Protein AF-A0A3D1TZJ5-F1 (afdb_monomer)

pLDDT: mean 90.96, std 7.29, range [58.12, 97.75]

Sequence (123 aa):
VYFTYGMHFCANVVTEEEGVAGAVLLRALEPLSGLELMERRRGRGKPIELCSGPAKLCSAFGISRSDNGATLLGREFSIEDDQFEVGEVLSSTRVGLTNGKSLPLRFYIVGNPYVSKGRPSVS

Structure (mmCIF, N/CA/C/O backbone):
data_AF-A0A3D1TZJ5-F1
#
_entry.id   AF-A0A3D1TZJ5-F1
#
loop_
_atom_site.group_PDB
_atom_site.id
_atom_site.type_symbol
_atom_site.label_atom_id
_atom_site.label_alt_id
_atom_site.label_comp_id
_atom_site.label_asym_id
_atom_site.label_entity_id
_atom_site.label_seq_id
_atom_site.pdbx_PDB_ins_code
_atom_site.Cartn_x
_atom_site.Cartn_y
_atom_site.Cartn_z
_atom_site.occupancy
_atom_site.B_iso_or_equiv
_atom_site.auth_seq_id
_atom_site.auth_comp_id
_atom_site.auth_asym_id
_atom_site.auth_atom_id
_atom_site.pdbx_PDB_model_num
ATOM 1 N N . VAL A 1 1 ? -0.779 -9.606 -8.335 1.00 86.81 1 VAL A N 1
ATOM 2 C CA . VAL A 1 1 ? -0.790 -10.055 -6.917 1.00 86.81 1 VAL A CA 1
ATOM 3 C C . VAL A 1 1 ? 0.198 -11.195 -6.747 1.00 86.81 1 VAL A C 1
ATOM 5 O O . VAL A 1 1 ? 0.148 -12.133 -7.532 1.00 86.81 1 VAL A O 1
ATOM 8 N N . TYR A 1 2 ? 1.085 -11.143 -5.751 1.00 84.06 2 TYR A N 1
ATOM 9 C CA . TYR A 1 2 ? 2.014 -12.250 -5.480 1.00 84.06 2 TYR A CA 1
ATOM 10 C C . TYR A 1 2 ? 1.885 -12.775 -4.052 1.00 84.06 2 TYR A C 1
ATOM 12 O O . TYR A 1 2 ? 1.452 -12.064 -3.145 1.00 84.06 2 TYR A O 1
ATOM 20 N N . PHE A 1 3 ? 2.247 -14.044 -3.875 1.00 78.31 3 PHE A N 1
ATOM 21 C CA . PHE A 1 3 ? 2.264 -14.714 -2.582 1.00 78.31 3 PHE A CA 1
ATOM 22 C C . PHE A 1 3 ? 3.650 -14.579 -1.951 1.00 78.31 3 PHE A C 1
ATOM 24 O O . PHE A 1 3 ? 4.659 -14.815 -2.612 1.00 78.31 3 PHE A O 1
ATOM 31 N N . THR A 1 4 ? 3.705 -14.187 -0.683 1.00 76.75 4 THR A N 1
ATOM 32 C CA . THR A 1 4 ? 4.935 -13.942 0.067 1.00 76.75 4 THR A CA 1
ATOM 33 C C . THR A 1 4 ? 4.948 -14.711 1.385 1.00 76.75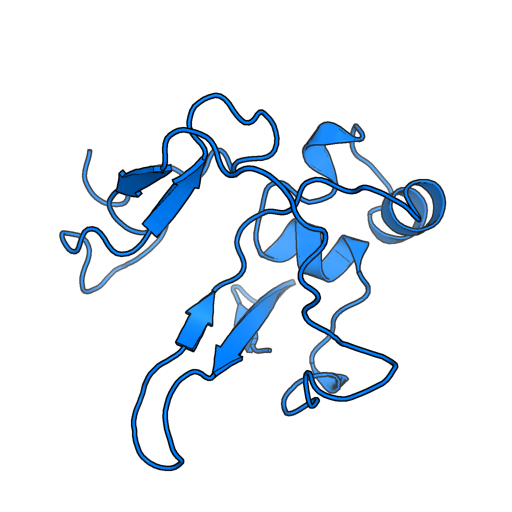 4 THR A C 1
ATOM 35 O O . THR A 1 4 ? 3.904 -14.933 2.006 1.00 76.75 4 THR A O 1
ATOM 38 N N . TYR A 1 5 ? 6.151 -15.111 1.810 1.00 63.38 5 TYR A N 1
ATOM 39 C CA . TYR A 1 5 ? 6.427 -15.795 3.082 1.00 63.38 5 TYR A CA 1
ATOM 40 C C . TYR A 1 5 ? 5.505 -16.990 3.388 1.00 63.38 5 TYR A C 1
ATOM 42 O O . TYR A 1 5 ? 5.208 -17.266 4.546 1.00 63.38 5 TYR A O 1
ATOM 50 N N . GLY A 1 6 ? 5.016 -17.681 2.354 1.00 67.19 6 GLY A N 1
ATOM 51 C CA . GLY A 1 6 ? 4.202 -18.887 2.506 1.00 67.19 6 GLY A CA 1
ATOM 52 C C . GLY A 1 6 ? 2.796 -18.681 3.082 1.00 67.19 6 GLY A C 1
ATOM 53 O O . GLY A 1 6 ? 2.104 -19.674 3.280 1.00 67.19 6 GLY A O 1
ATOM 54 N N . MET A 1 7 ? 2.354 -17.444 3.360 1.00 76.06 7 MET A N 1
ATOM 55 C CA . MET A 1 7 ? 1.077 -17.200 4.061 1.00 76.06 7 MET A CA 1
ATOM 56 C C . MET A 1 7 ? 0.315 -15.936 3.641 1.00 76.06 7 MET A C 1
ATOM 58 O O . MET A 1 7 ? -0.839 -15.764 4.038 1.00 76.06 7 MET A O 1
ATOM 62 N N . HIS A 1 8 ? 0.922 -15.017 2.888 1.00 86.75 8 HIS A N 1
ATOM 63 C CA . HIS A 1 8 ? 0.345 -13.687 2.683 1.00 86.75 8 HIS A CA 1
ATOM 64 C C . HIS A 1 8 ? 0.359 -13.250 1.224 1.00 86.75 8 HIS A C 1
ATOM 66 O O . HIS A 1 8 ? 1.289 -13.555 0.487 1.00 86.75 8 HIS A O 1
ATOM 72 N N . PHE A 1 9 ? -0.650 -12.482 0.818 1.00 92.94 9 PHE A N 1
ATOM 73 C CA . PHE A 1 9 ? -0.687 -11.840 -0.492 1.00 92.94 9 PHE A CA 1
ATOM 74 C C . PHE A 1 9 ? -0.216 -10.389 -0.408 1.00 92.94 9 PHE A C 1
ATOM 76 O O . PHE A 1 9 ? -0.430 -9.711 0.597 1.00 92.94 9 PHE A O 1
ATOM 83 N N . CYS A 1 10 ? 0.412 -9.925 -1.484 1.00 93.69 10 CYS A N 1
ATOM 84 C CA . CYS A 1 10 ? 0.761 -8.530 -1.716 1.00 93.69 10 CYS A CA 1
ATOM 85 C C . CYS A 1 10 ? 0.194 -8.082 -3.072 1.00 93.69 10 CYS A C 1
ATOM 87 O O . CYS A 1 10 ? 0.413 -8.740 -4.100 1.00 93.69 10 CYS A O 1
ATOM 89 N N . ALA A 1 11 ? -0.497 -6.944 -3.081 1.00 95.81 11 ALA A N 1
ATOM 90 C CA . ALA A 1 11 ? -1.050 -6.330 -4.283 1.00 95.81 11 ALA A CA 1
ATOM 91 C C . ALA A 1 11 ? -0.083 -5.281 -4.845 1.00 95.81 11 ALA A C 1
ATOM 93 O O . ALA A 1 11 ? 0.370 -4.395 -4.123 1.00 95.81 11 ALA A O 1
ATOM 94 N N . ASN A 1 12 ? 0.223 -5.388 -6.137 1.00 95.56 12 ASN A N 1
ATOM 95 C CA . ASN A 1 12 ? 1.018 -4.397 -6.856 1.00 95.56 12 ASN A CA 1
ATOM 96 C C . ASN A 1 12 ? 0.241 -3.975 -8.091 1.00 95.56 12 ASN A C 1
ATOM 98 O O . ASN A 1 12 ? -0.425 -4.816 -8.699 1.00 95.56 12 ASN A O 1
ATOM 102 N N . VAL A 1 13 ? 0.391 -2.710 -8.454 1.00 95.81 13 VAL A N 1
ATOM 103 C CA . VAL A 1 13 ? -0.100 -2.145 -9.706 1.00 95.81 13 VAL A CA 1
ATOM 104 C C . VAL A 1 13 ? 1.068 -2.094 -10.677 1.00 95.81 13 VAL A C 1
ATOM 106 O O . VAL A 1 13 ? 2.103 -1.528 -10.333 1.00 95.81 13 VAL A O 1
ATOM 109 N N . VAL A 1 14 ? 0.930 -2.722 -11.843 1.00 95.00 14 VAL A N 1
ATOM 110 C CA . VAL A 1 14 ? 1.928 -2.627 -12.919 1.00 95.00 14 VAL A CA 1
ATOM 111 C C . VAL A 1 14 ? 1.818 -1.238 -13.539 1.00 95.00 14 VAL A C 1
ATOM 113 O O . VAL A 1 14 ? 0.710 -0.784 -13.813 1.00 95.00 14 VAL A O 1
ATOM 116 N N . THR A 1 15 ? 2.950 -0.559 -13.698 1.00 93.81 15 THR A N 1
ATOM 117 C CA . THR A 1 15 ? 2.999 0.843 -14.151 1.00 93.81 15 THR A CA 1
ATOM 118 C C . THR A 1 15 ? 3.730 1.029 -15.471 1.00 93.81 15 THR A C 1
ATOM 120 O O . THR A 1 15 ? 3.768 2.139 -15.981 1.00 93.81 15 THR A O 1
ATOM 123 N N . GLU A 1 16 ? 4.316 -0.039 -16.003 1.00 94.50 16 GLU A N 1
ATOM 124 C CA . GLU A 1 16 ? 5.115 -0.023 -17.223 1.00 94.50 16 GLU A CA 1
ATOM 125 C C . GLU A 1 16 ? 4.509 -0.959 -18.270 1.00 94.50 16 GLU A C 1
ATOM 127 O O . GLU A 1 16 ? 3.673 -1.815 -17.961 1.00 94.50 16 GLU A O 1
ATOM 132 N N . GLU A 1 17 ? 4.950 -0.792 -19.511 1.00 91.81 17 GLU A N 1
ATOM 133 C CA . GLU A 1 17 ? 4.549 -1.636 -20.632 1.00 91.81 17 GLU A CA 1
ATOM 134 C C . GLU A 1 17 ? 5.037 -3.086 -20.479 1.00 91.81 17 GLU A C 1
ATOM 136 O O . GLU A 1 17 ? 5.961 -3.399 -19.718 1.00 91.81 17 GLU A O 1
ATOM 141 N N . GLU A 1 18 ? 4.418 -3.997 -21.234 1.00 89.12 18 GLU A N 1
ATOM 142 C CA . GLU A 1 18 ? 4.833 -5.396 -21.256 1.00 89.12 18 GLU A CA 1
ATOM 143 C C . GLU A 1 18 ? 6.314 -5.523 -21.650 1.00 89.12 18 GLU A C 1
ATOM 145 O O . GLU A 1 18 ? 6.777 -4.954 -22.635 1.00 89.12 18 GLU A O 1
ATOM 150 N N . GLY A 1 19 ? 7.073 -6.280 -20.853 1.00 91.44 19 GLY A N 1
ATOM 151 C CA . GLY A 1 19 ? 8.518 -6.446 -21.029 1.00 91.44 19 GLY A CA 1
ATOM 152 C C . GLY A 1 19 ? 9.378 -5.467 -20.223 1.00 91.44 19 GLY A C 1
ATOM 153 O O . GLY A 1 19 ? 10.573 -5.720 -20.069 1.00 91.44 19 GLY A O 1
ATOM 154 N N . VAL A 1 20 ? 8.794 -4.418 -19.630 1.00 93.94 20 VAL A N 1
ATOM 155 C CA . VAL A 1 20 ? 9.498 -3.484 -18.740 1.00 93.94 20 VAL A CA 1
ATOM 156 C C . VAL A 1 20 ? 9.094 -3.733 -17.286 1.00 93.94 20 VAL A C 1
ATOM 158 O O . VAL A 1 20 ? 7.922 -3.779 -16.920 1.00 93.94 20 VAL A O 1
ATOM 161 N N . ALA A 1 21 ? 10.086 -3.922 -16.415 1.00 89.12 21 ALA A N 1
ATOM 162 C CA . ALA A 1 21 ? 9.835 -4.186 -15.004 1.00 89.12 21 ALA A CA 1
ATOM 163 C C . ALA A 1 21 ? 9.535 -2.886 -14.241 1.00 89.12 21 ALA A C 1
ATOM 165 O O . ALA A 1 21 ? 10.456 -2.185 -13.822 1.00 89.12 21 ALA A O 1
ATOM 166 N N . GLY A 1 22 ? 8.257 -2.615 -13.971 1.00 93.31 22 GLY A N 1
ATOM 167 C CA . GLY A 1 22 ? 7.848 -1.543 -13.064 1.00 93.31 22 GLY A CA 1
ATOM 168 C C . G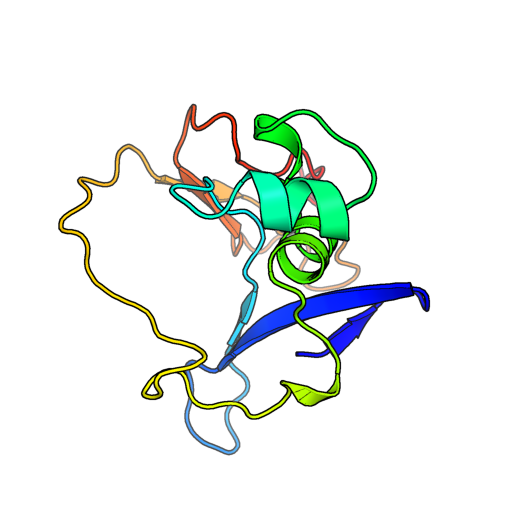LY A 1 22 ? 6.485 -1.793 -12.432 1.00 93.31 22 GLY A C 1
ATOM 169 O O . GLY A 1 22 ? 5.515 -2.166 -13.095 1.00 93.31 22 GLY A O 1
ATOM 170 N N . ALA A 1 23 ? 6.432 -1.644 -11.109 1.00 94.56 23 ALA A N 1
ATOM 171 C CA . ALA A 1 23 ? 5.206 -1.788 -10.345 1.00 94.56 23 ALA A CA 1
ATOM 172 C C . ALA A 1 23 ? 5.269 -1.026 -9.017 1.00 94.56 23 ALA A C 1
ATOM 174 O O . ALA A 1 23 ? 6.332 -0.889 -8.403 1.00 94.56 23 ALA A O 1
ATOM 175 N N . VAL A 1 24 ? 4.102 -0.613 -8.528 1.00 95.62 24 VAL A N 1
ATOM 176 C CA . VAL A 1 24 ? 3.921 0.025 -7.221 1.00 95.62 24 VAL A CA 1
ATOM 177 C C . VAL A 1 24 ? 3.254 -0.958 -6.267 1.00 95.62 24 VAL A C 1
ATOM 179 O O . VAL A 1 24 ? 2.143 -1.426 -6.507 1.00 95.62 24 VAL A O 1
ATOM 182 N N . LEU A 1 25 ? 3.929 -1.266 -5.159 1.00 95.44 25 LEU A N 1
ATOM 183 C CA . LEU A 1 25 ? 3.366 -2.067 -4.073 1.00 95.44 25 LEU A CA 1
ATOM 184 C C . LEU A 1 25 ? 2.414 -1.213 -3.233 1.00 95.44 25 LEU A C 1
ATOM 186 O O . LEU A 1 25 ? 2.848 -0.252 -2.592 1.00 95.44 25 LEU A O 1
ATOM 190 N N . LEU A 1 26 ? 1.157 -1.640 -3.120 1.00 96.00 26 LEU A N 1
ATOM 191 C CA . LEU A 1 26 ? 0.237 -1.077 -2.137 1.00 96.00 26 LEU A CA 1
ATOM 192 C C . LEU A 1 26 ? 0.633 -1.587 -0.750 1.00 96.00 26 LEU A C 1
ATOM 194 O O . LEU A 1 26 ? 0.740 -2.793 -0.511 1.00 96.00 26 LEU A O 1
ATOM 198 N N . ARG A 1 27 ? 0.917 -0.664 0.173 1.00 95.44 27 ARG A N 1
ATOM 199 C CA . ARG A 1 27 ? 1.435 -1.009 1.508 1.00 95.44 27 ARG A CA 1
ATOM 200 C C . ARG A 1 27 ? 0.453 -0.762 2.630 1.00 95.44 27 ARG A C 1
ATOM 202 O O . ARG A 1 27 ? 0.499 -1.490 3.619 1.00 95.44 27 ARG A O 1
ATOM 209 N N . ALA A 1 28 ? -0.351 0.282 2.520 1.00 96.00 28 ALA A N 1
ATOM 210 C CA . ALA A 1 28 ? -1.376 0.590 3.491 1.00 96.00 28 ALA A CA 1
ATOM 211 C C . ALA A 1 28 ? -2.490 1.412 2.854 1.00 96.00 28 ALA A C 1
ATOM 213 O O . ALA A 1 28 ? -2.239 2.090 1.862 1.00 96.00 28 ALA A O 1
ATOM 214 N N . LEU A 1 29 ? -3.682 1.336 3.442 1.00 96.06 29 LEU A N 1
ATOM 215 C CA . LEU A 1 29 ? -4.848 2.132 3.070 1.00 96.06 29 LEU A CA 1
ATOM 216 C C . LEU A 1 29 ? -5.539 2.636 4.336 1.00 96.06 29 LEU A C 1
ATOM 218 O O . LEU A 1 29 ? -5.522 1.950 5.364 1.00 96.06 29 LEU A O 1
ATOM 222 N N . GLU A 1 30 ? -6.172 3.796 4.229 1.00 95.56 30 GLU A N 1
ATOM 223 C CA . GLU A 1 30 ? -7.200 4.258 5.155 1.00 95.56 30 GLU A CA 1
ATOM 224 C C . GLU A 1 30 ? -8.555 3.690 4.701 1.00 95.56 30 GLU A C 1
ATOM 226 O O . GLU A 1 30 ? -9.000 3.991 3.594 1.00 95.56 30 GLU A O 1
ATOM 231 N N . PRO A 1 31 ? -9.198 2.798 5.476 1.00 95.19 31 PRO A N 1
ATOM 232 C CA . PRO A 1 31 ? -10.494 2.251 5.097 1.00 95.19 31 PRO A CA 1
ATOM 233 C C . PRO A 1 31 ? -11.596 3.307 5.222 1.00 95.19 31 PRO A C 1
ATOM 235 O O . PRO A 1 31 ? -11.886 3.760 6.326 1.00 95.19 31 PRO A O 1
ATOM 238 N N . LEU A 1 32 ? -12.246 3.644 4.107 1.00 94.75 32 LEU A N 1
ATOM 239 C CA . LEU A 1 32 ? -13.362 4.601 4.083 1.00 94.75 32 LEU A CA 1
ATOM 240 C C . LEU A 1 32 ? -14.733 3.927 4.229 1.00 94.75 32 LEU A C 1
ATOM 242 O O . LEU A 1 32 ? -15.671 4.506 4.770 1.00 94.75 32 LEU A O 1
ATOM 246 N N . SER A 1 33 ? -14.869 2.692 3.748 1.00 95.12 33 SER A N 1
ATOM 247 C CA . SER A 1 33 ? -16.133 1.955 3.737 1.00 95.12 33 SER A CA 1
ATOM 248 C C . SER A 1 33 ? -15.903 0.446 3.851 1.00 95.12 33 SER A C 1
ATOM 250 O O . SER A 1 33 ? -14.778 -0.045 3.748 1.00 95.12 33 SER A O 1
ATOM 252 N N . GLY A 1 34 ? -16.973 -0.306 4.132 1.00 96.00 34 GLY A N 1
ATOM 253 C CA . GLY A 1 34 ? -16.910 -1.768 4.227 1.00 96.00 34 GLY A CA 1
ATOM 254 C C . GLY A 1 34 ? -16.152 -2.305 5.449 1.00 96.00 34 GLY A C 1
ATOM 255 O O . GLY A 1 34 ? -15.727 -3.462 5.426 1.00 96.00 34 GLY A O 1
ATOM 256 N N . LEU A 1 35 ? -15.995 -1.502 6.512 1.00 95.94 35 LEU A N 1
ATOM 257 C CA . LEU A 1 35 ? -15.203 -1.852 7.699 1.00 95.94 35 LEU A CA 1
ATOM 258 C C . LEU A 1 35 ? -15.639 -3.182 8.322 1.00 95.94 35 LEU A C 1
ATOM 260 O O . LEU A 1 35 ? -14.790 -4.026 8.581 1.00 95.94 35 LEU A O 1
ATOM 264 N N . GLU A 1 36 ? -16.942 -3.427 8.472 1.00 95.44 36 GLU A N 1
ATOM 265 C CA . GLU A 1 36 ? -17.438 -4.685 9.045 1.00 95.44 36 GLU A CA 1
ATOM 266 C C . GLU A 1 36 ? -17.020 -5.917 8.226 1.00 95.44 36 GLU A C 1
ATOM 268 O O . GLU A 1 36 ? -16.681 -6.964 8.776 1.00 95.44 36 GLU A O 1
ATOM 273 N N . LEU A 1 37 ? -17.035 -5.817 6.890 1.00 96.88 37 LEU A N 1
ATOM 274 C CA . LEU A 1 37 ? -16.595 -6.909 6.022 1.00 96.88 37 LEU A CA 1
ATOM 275 C C . LEU A 1 37 ? -15.085 -7.124 6.151 1.00 96.88 37 LEU A C 1
ATOM 277 O O . LEU A 1 37 ? -14.632 -8.268 6.221 1.00 96.88 37 LEU A O 1
ATOM 281 N N . MET A 1 38 ? -14.317 -6.035 6.212 1.00 97.75 38 MET A N 1
ATOM 282 C CA . MET A 1 38 ? -12.877 -6.090 6.442 1.00 97.75 38 MET A CA 1
ATOM 283 C C . MET A 1 38 ? -12.560 -6.727 7.799 1.00 97.75 38 MET A C 1
ATOM 285 O O . MET A 1 38 ? -11.719 -7.618 7.861 1.00 97.75 38 MET A O 1
ATOM 289 N N . GLU A 1 39 ? -13.257 -6.342 8.868 1.00 96.00 39 GLU A N 1
ATOM 290 C CA . GLU A 1 39 ? -13.120 -6.922 10.208 1.00 96.00 39 GLU A CA 1
ATOM 291 C C . GLU A 1 39 ? -13.427 -8.417 10.209 1.00 96.00 39 GLU A C 1
ATOM 293 O O . GLU A 1 39 ? -12.616 -9.203 10.703 1.00 96.00 39 GLU A O 1
ATOM 298 N N . ARG A 1 40 ? -14.538 -8.832 9.580 1.00 96.06 40 ARG A N 1
ATOM 299 C CA . ARG A 1 40 ? -14.893 -10.253 9.434 1.00 96.06 40 ARG A CA 1
ATOM 300 C C . ARG A 1 40 ? -13.815 -11.039 8.692 1.00 96.06 40 ARG A C 1
ATOM 302 O O . ARG A 1 40 ? -13.402 -12.093 9.165 1.00 96.06 40 ARG A O 1
ATOM 309 N N . ARG A 1 41 ? -13.316 -10.524 7.563 1.00 96.25 41 ARG A N 1
ATOM 310 C CA . ARG A 1 41 ? -12.245 -11.172 6.780 1.00 96.25 41 ARG A CA 1
ATOM 311 C C . ARG A 1 41 ? -10.924 -11.241 7.540 1.00 96.25 41 ARG A C 1
ATOM 313 O O . ARG A 1 41 ? -10.193 -12.220 7.427 1.00 96.25 41 ARG A O 1
ATOM 320 N N . ARG A 1 42 ? -10.610 -10.203 8.317 1.00 94.62 42 ARG A N 1
ATOM 321 C CA . ARG A 1 42 ? -9.403 -10.143 9.148 1.00 94.62 42 ARG A CA 1
ATOM 322 C C . ARG A 1 42 ? -9.512 -11.017 10.396 1.00 94.62 42 ARG A C 1
ATOM 324 O O . ARG A 1 42 ? -8.471 -11.398 10.933 1.00 94.62 42 ARG A O 1
ATOM 331 N N . GLY A 1 43 ? -10.730 -11.281 10.872 1.00 93.31 43 GLY A N 1
ATOM 332 C CA . GLY A 1 43 ? -11.044 -12.014 12.102 1.00 93.31 43 GLY A CA 1
ATOM 333 C C . GLY A 1 43 ? -10.577 -11.326 13.391 1.00 93.31 43 GLY A C 1
ATOM 334 O O . GLY A 1 43 ? -10.688 -11.907 14.466 1.00 93.31 43 GLY A O 1
ATOM 335 N N . ARG A 1 44 ? -9.978 -10.131 13.288 1.00 87.38 44 ARG A N 1
ATOM 336 C CA . ARG A 1 44 ? -9.378 -9.356 14.385 1.00 87.38 44 ARG A CA 1
ATOM 337 C C . ARG A 1 44 ? -8.897 -7.988 13.904 1.00 87.38 44 ARG A C 1
ATOM 339 O O . ARG A 1 44 ? -8.606 -7.795 12.723 1.00 87.38 44 ARG A O 1
ATOM 346 N N . GLY A 1 45 ? -8.604 -7.129 14.874 1.00 81.31 45 GLY A N 1
ATOM 347 C CA . GLY A 1 45 ? -7.873 -5.879 14.688 1.00 81.31 45 GLY A CA 1
ATOM 348 C C . GLY A 1 45 ? -8.760 -4.668 14.917 1.00 81.31 45 GLY A C 1
ATOM 349 O O . GLY A 1 45 ? -9.958 -4.707 14.672 1.00 81.31 45 GLY A O 1
ATOM 350 N N . LYS A 1 46 ? -8.152 -3.590 15.404 1.00 88.88 46 LYS A N 1
ATOM 351 C CA . LYS A 1 46 ? -8.819 -2.285 15.471 1.00 88.88 46 LYS A CA 1
ATOM 352 C C . LYS A 1 46 ? -8.980 -1.726 14.049 1.00 88.88 46 LYS A C 1
ATOM 354 O O . LYS A 1 46 ? -8.164 -2.088 13.198 1.00 88.88 46 LYS A O 1
ATOM 359 N N . PRO A 1 47 ? -9.908 -0.786 13.798 1.00 88.94 47 PRO A N 1
ATOM 360 C CA . PRO A 1 47 ? -10.066 -0.150 12.485 1.00 88.94 47 PRO A CA 1
ATOM 361 C C . PRO A 1 47 ? -8.743 0.337 11.861 1.00 88.94 47 PRO A C 1
ATOM 363 O O . PRO A 1 47 ? -8.424 0.009 10.719 1.00 88.94 47 PRO A O 1
ATOM 366 N N . ILE A 1 48 ? -7.881 0.976 12.664 1.00 92.69 48 ILE A N 1
ATOM 367 C CA . ILE A 1 48 ? -6.544 1.453 12.252 1.00 92.69 48 ILE A CA 1
ATOM 368 C C . ILE A 1 48 ? -5.577 0.333 11.809 1.00 92.69 48 ILE A C 1
ATOM 370 O O . ILE A 1 48 ? -4.552 0.549 11.160 1.00 92.69 48 ILE A O 1
ATOM 374 N N . GLU A 1 49 ? -5.874 -0.911 12.170 1.00 93.81 49 GLU A N 1
ATOM 375 C CA . GLU A 1 49 ? -5.051 -2.081 11.883 1.00 93.81 49 GLU A CA 1
ATOM 376 C C . GLU A 1 49 ? -5.562 -2.919 10.711 1.00 93.81 49 GLU A C 1
ATOM 378 O O . GLU A 1 49 ? -4.886 -3.883 10.325 1.00 93.81 49 GLU A O 1
ATOM 383 N N . LEU A 1 50 ? -6.721 -2.579 10.137 1.00 96.25 50 LEU A N 1
ATOM 384 C CA . LEU A 1 50 ? -7.352 -3.349 9.063 1.00 96.25 50 LEU A CA 1
ATOM 385 C C . LEU A 1 50 ? -6.530 -3.318 7.775 1.00 96.25 50 LEU A C 1
ATOM 387 O O . LEU A 1 50 ? -6.342 -4.357 7.144 1.00 96.25 50 LEU A O 1
ATOM 391 N N . CYS A 1 51 ? -5.940 -2.171 7.452 1.00 96.81 51 CYS A N 1
ATOM 392 C CA . CYS A 1 51 ? -5.199 -1.988 6.208 1.00 96.81 51 CYS A CA 1
ATOM 393 C C . CYS A 1 51 ? -3.792 -1.407 6.409 1.00 96.81 51 CYS A C 1
ATOM 395 O O . CYS A 1 51 ? -3.160 -1.025 5.438 1.00 96.81 51 CYS A O 1
ATOM 397 N N . SER A 1 52 ? -3.232 -1.400 7.626 1.00 95.50 52 SER A N 1
ATOM 398 C CA . SER A 1 52 ? -1.889 -0.845 7.910 1.00 95.50 52 SER A CA 1
ATOM 399 C C . SER A 1 52 ? -0.718 -1.793 7.593 1.00 95.50 52 SER A C 1
ATOM 401 O O . SER A 1 52 ? 0.232 -1.950 8.370 1.00 95.50 52 SER A O 1
ATOM 403 N N . GLY A 1 53 ? -0.784 -2.486 6.457 1.00 94.19 53 GLY A N 1
ATOM 404 C CA . GLY A 1 53 ? 0.270 -3.378 5.970 1.00 94.19 53 GLY A CA 1
ATOM 405 C C . GLY A 1 53 ? -0.121 -4.115 4.682 1.00 94.19 53 GLY A C 1
ATOM 406 O O . GLY A 1 53 ? -1.308 -4.352 4.467 1.00 94.19 53 GLY A O 1
ATOM 407 N N . PRO A 1 54 ? 0.850 -4.551 3.857 1.00 94.62 54 PRO A N 1
ATOM 408 C CA . PRO A 1 54 ? 0.569 -5.124 2.536 1.00 94.62 54 PRO A CA 1
ATOM 409 C C . PRO A 1 54 ? -0.260 -6.415 2.613 1.00 94.62 54 PRO A C 1
ATOM 411 O O . PRO A 1 54 ? -1.253 -6.568 1.912 1.00 94.62 54 PRO A O 1
ATOM 414 N N . ALA A 1 55 ? 0.074 -7.310 3.545 1.00 94.00 55 ALA A N 1
ATOM 415 C CA . ALA A 1 55 ? -0.708 -8.523 3.795 1.00 94.00 55 ALA A CA 1
ATOM 416 C C . ALA A 1 55 ? -2.083 -8.225 4.416 1.00 94.00 55 ALA A C 1
ATOM 418 O O . ALA A 1 55 ? -3.080 -8.883 4.119 1.00 94.00 55 ALA A O 1
ATOM 419 N N . LYS A 1 56 ? -2.121 -7.218 5.297 1.00 95.31 56 LYS A N 1
ATOM 420 C CA . LYS A 1 56 ? -3.320 -6.796 6.023 1.00 95.31 56 LYS A CA 1
ATOM 421 C C . LYS A 1 56 ? -4.377 -6.262 5.062 1.00 95.31 56 LYS A C 1
ATOM 423 O O . LYS A 1 56 ? -5.513 -6.717 5.133 1.00 95.31 56 LYS A O 1
ATOM 428 N N . LEU A 1 57 ? -3.982 -5.369 4.151 1.00 95.88 57 LEU A N 1
ATOM 429 C CA . LEU A 1 57 ? -4.894 -4.797 3.163 1.00 95.88 57 LEU A CA 1
ATOM 430 C C . LEU A 1 57 ? -5.427 -5.874 2.211 1.00 95.88 57 LEU A C 1
ATOM 432 O O . LEU A 1 57 ? -6.628 -5.914 1.981 1.00 95.88 57 LEU A O 1
ATOM 436 N N . CYS A 1 58 ? -4.588 -6.813 1.749 1.00 96.38 58 CYS A N 1
ATOM 437 C CA . CYS A 1 58 ? -5.058 -7.889 0.875 1.00 96.38 58 CYS A CA 1
ATOM 438 C C . CYS A 1 58 ? -6.100 -8.757 1.589 1.00 96.38 58 CYS A C 1
ATOM 440 O O . CYS A 1 58 ? -7.166 -9.014 1.045 1.00 96.38 58 CYS A O 1
ATOM 442 N N . SER A 1 59 ? -5.845 -9.135 2.845 1.00 95.81 59 SER A N 1
ATOM 443 C CA . SER A 1 59 ? -6.805 -9.906 3.639 1.00 95.81 59 SER A CA 1
ATOM 444 C C . SER A 1 59 ? -8.109 -9.137 3.897 1.00 95.81 59 SER A C 1
ATOM 446 O O . SER A 1 59 ? -9.182 -9.711 3.744 1.00 95.81 59 SER A O 1
ATOM 448 N N . ALA A 1 60 ? -8.044 -7.841 4.222 1.00 97.00 60 ALA A N 1
ATOM 449 C CA . ALA A 1 60 ? -9.228 -7.002 4.425 1.00 97.00 60 ALA A CA 1
ATOM 450 C C . ALA A 1 60 ? -10.078 -6.865 3.146 1.00 97.00 60 ALA A C 1
ATOM 452 O O . ALA A 1 60 ? -11.302 -7.012 3.182 1.00 97.00 60 ALA A O 1
ATOM 453 N N . PHE A 1 61 ? -9.431 -6.668 1.997 1.00 96.38 61 PHE A N 1
ATOM 454 C CA . PHE A 1 61 ? -10.100 -6.552 0.699 1.00 96.38 61 PHE A CA 1
ATOM 455 C C . PHE A 1 61 ? -10.491 -7.904 0.089 1.00 96.38 61 PHE A C 1
ATOM 457 O O . PHE A 1 61 ? -11.248 -7.934 -0.876 1.00 96.38 61 PHE A O 1
ATOM 464 N N . GLY A 1 62 ? -10.075 -9.024 0.689 1.00 95.44 62 GLY A N 1
ATOM 465 C CA . GLY A 1 62 ? -10.325 -10.360 0.144 1.00 95.44 62 GLY A CA 1
ATOM 466 C C . GLY A 1 62 ? -9.494 -10.668 -1.104 1.00 95.44 62 GLY A C 1
ATOM 467 O O . GLY A 1 62 ? -9.851 -11.569 -1.851 1.00 95.44 62 GLY A O 1
ATOM 468 N N . ILE A 1 63 ? -8.397 -9.935 -1.314 1.00 95.94 63 ILE A N 1
ATOM 469 C CA . ILE A 1 63 ? -7.488 -10.112 -2.445 1.00 95.94 63 ILE A CA 1
ATOM 470 C C . ILE A 1 63 ? -6.697 -11.407 -2.266 1.00 95.94 63 ILE A C 1
ATOM 472 O O . ILE A 1 63 ? -6.058 -11.632 -1.230 1.00 95.94 63 ILE A O 1
ATOM 476 N N . SER A 1 64 ? -6.692 -12.232 -3.306 1.00 93.75 64 SER A N 1
ATOM 477 C CA . SER A 1 64 ? -6.044 -13.536 -3.344 1.00 93.75 64 SER A CA 1
ATOM 478 C C . SER A 1 64 ? -5.198 -13.732 -4.611 1.00 93.75 64 SER A C 1
ATOM 480 O O . SER A 1 64 ? -5.003 -12.826 -5.423 1.00 93.75 64 SER A O 1
ATOM 482 N N . ARG A 1 65 ? -4.645 -14.938 -4.796 1.00 92.38 65 ARG A N 1
ATOM 483 C CA . ARG A 1 65 ? -3.871 -15.285 -5.998 1.00 92.38 65 ARG A CA 1
ATOM 484 C C . ARG A 1 65 ? -4.702 -15.241 -7.286 1.00 92.38 65 ARG A C 1
ATOM 486 O O . ARG A 1 65 ? -4.096 -15.041 -8.344 1.00 92.38 65 ARG A O 1
ATOM 493 N N . SER A 1 66 ? -6.021 -15.445 -7.189 1.00 94.44 66 SER A N 1
ATOM 494 C CA . SER A 1 66 ? -6.965 -15.389 -8.317 1.00 94.44 66 SER A CA 1
ATOM 495 C C . SER A 1 66 ? -6.966 -14.030 -9.002 1.00 94.44 66 SER A C 1
ATOM 497 O O . SER A 1 66 ? -7.139 -13.960 -10.210 1.00 94.44 66 SER A O 1
ATOM 499 N N . ASP A 1 67 ? -6.682 -12.971 -8.247 1.00 95.38 67 ASP A N 1
ATOM 500 C CA . ASP A 1 67 ? -6.803 -11.589 -8.719 1.00 95.38 67 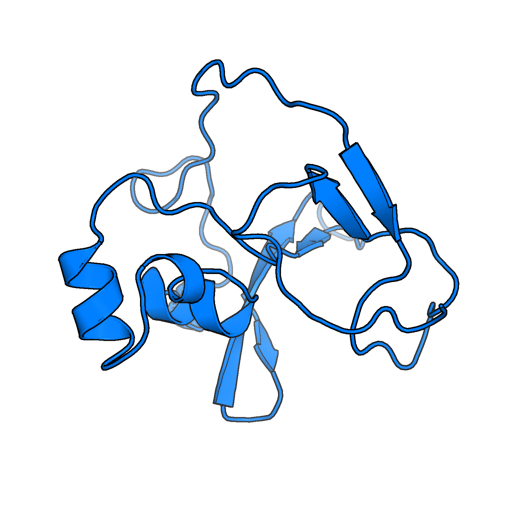ASP A CA 1
ATOM 501 C C . ASP A 1 67 ? -5.520 -11.115 -9.415 1.00 95.38 67 ASP A C 1
ATOM 503 O O . ASP A 1 67 ? -5.342 -9.949 -9.766 1.00 95.38 67 ASP A O 1
ATOM 507 N N . ASN A 1 68 ? -4.553 -12.015 -9.597 1.00 94.44 68 ASN A N 1
ATOM 508 C CA . ASN A 1 68 ? -3.354 -11.696 -10.341 1.00 94.44 68 ASN A CA 1
ATOM 509 C C . ASN A 1 68 ? -3.661 -11.522 -11.832 1.00 94.44 68 ASN A C 1
ATOM 511 O O . ASN A 1 68 ? -4.041 -12.483 -12.493 1.00 94.44 68 ASN A O 1
ATOM 515 N N . GLY A 1 69 ? -3.372 -10.332 -12.359 1.00 92.62 69 GLY A N 1
ATOM 516 C CA . GLY A 1 69 ? -3.690 -9.968 -13.740 1.00 92.62 69 GLY A CA 1
ATOM 517 C C . GLY A 1 69 ? -5.058 -9.301 -13.887 1.00 92.62 69 GLY A C 1
ATOM 518 O O . GLY A 1 69 ? -5.441 -8.975 -15.004 1.00 92.62 69 GLY A O 1
ATOM 519 N N . ALA A 1 70 ? -5.779 -9.070 -12.783 1.00 94.69 70 ALA A N 1
ATOM 520 C CA . ALA A 1 70 ? -6.998 -8.276 -12.811 1.00 94.69 70 ALA A CA 1
ATOM 521 C C . ALA A 1 70 ? -6.713 -6.853 -13.319 1.00 94.69 70 ALA A C 1
ATOM 523 O O . ALA A 1 70 ? -5.689 -6.248 -12.986 1.00 94.69 70 ALA A O 1
ATOM 524 N N . THR A 1 71 ? -7.638 -6.328 -14.122 1.00 93.31 71 THR A N 1
ATOM 525 C CA . THR A 1 71 ? -7.603 -4.944 -14.600 1.00 93.31 71 THR A CA 1
ATOM 526 C C . THR A 1 71 ? -8.080 -3.983 -13.513 1.00 93.31 71 THR A C 1
ATOM 528 O O . THR A 1 71 ? -8.996 -4.306 -12.759 1.00 93.31 71 THR A O 1
ATOM 531 N N . LEU A 1 72 ? -7.483 -2.790 -13.465 1.00 92.81 72 LEU A N 1
ATOM 532 C CA . LEU A 1 72 ? -7.925 -1.674 -12.617 1.00 92.81 72 LEU A CA 1
ATOM 533 C C . LEU A 1 72 ? -8.911 -0.736 -13.331 1.00 92.81 72 LEU A C 1
ATOM 535 O O . LEU A 1 72 ? -9.251 0.318 -12.811 1.00 92.81 72 LEU A O 1
ATOM 539 N N . LEU A 1 73 ? -9.340 -1.095 -14.541 1.00 90.00 73 LEU A N 1
ATOM 540 C CA . LEU A 1 73 ? -10.358 -0.371 -15.312 1.00 90.00 73 LEU A CA 1
ATOM 541 C C . LEU A 1 73 ? -11.732 -1.056 -15.211 1.00 90.00 73 LEU A C 1
ATOM 543 O O . LEU A 1 73 ? -12.617 -0.822 -16.032 1.00 90.00 73 LEU A O 1
ATOM 547 N N . GLY A 1 74 ? -11.874 -1.987 -14.265 1.00 89.25 74 GLY A N 1
ATOM 548 C CA . GLY A 1 74 ? -13.055 -2.821 -14.097 1.00 89.25 74 GLY A CA 1
ATOM 549 C C . GLY A 1 74 ? -13.958 -2.349 -12.962 1.00 89.25 74 GLY A C 1
ATOM 550 O O . GLY A 1 74 ? -13.724 -1.334 -12.318 1.00 89.25 74 GLY A O 1
ATOM 551 N N . ARG A 1 75 ? -15.005 -3.136 -12.697 1.00 88.88 75 ARG A N 1
ATOM 552 C CA . ARG A 1 75 ? -15.921 -2.915 -11.564 1.00 88.88 75 ARG A CA 1
ATOM 553 C C . ARG A 1 75 ? -15.424 -3.519 -10.252 1.00 88.88 75 ARG A C 1
ATOM 555 O O . ARG A 1 75 ? -15.859 -3.095 -9.190 1.00 88.88 75 ARG A O 1
ATOM 562 N N . GLU A 1 76 ? -14.597 -4.558 -10.331 1.00 90.62 76 GLU A N 1
ATOM 563 C CA . GLU A 1 76 ? -14.088 -5.273 -9.152 1.00 90.62 76 GLU A CA 1
ATOM 564 C C . GLU A 1 76 ? -12.908 -4.543 -8.513 1.00 90.62 76 GLU A C 1
ATOM 566 O O . GLU A 1 76 ? -12.825 -4.452 -7.290 1.00 90.62 76 GLU A O 1
ATOM 571 N N . PHE A 1 77 ? -12.025 -3.992 -9.348 1.00 94.38 77 PHE A N 1
ATOM 572 C CA . PHE A 1 77 ? -10.933 -3.129 -8.932 1.00 94.38 77 PHE A CA 1
ATOM 573 C C . PHE A 1 77 ? -10.902 -1.886 -9.815 1.00 94.38 77 PHE A C 1
ATOM 575 O O . PHE A 1 77 ? -10.851 -1.990 -11.043 1.00 94.38 77 PHE A O 1
ATOM 582 N N . SER A 1 78 ? -10.883 -0.731 -9.162 1.00 94.94 78 SER A N 1
ATOM 583 C CA . SER A 1 78 ? -10.701 0.582 -9.765 1.00 94.94 78 SER A CA 1
ATOM 584 C C . SER A 1 78 ? -9.762 1.425 -8.903 1.00 94.94 78 SER A C 1
ATOM 586 O O . SER A 1 78 ? -9.614 1.192 -7.700 1.00 94.94 78 SER A O 1
ATOM 588 N N . ILE A 1 79 ? -9.085 2.381 -9.537 1.00 93.25 79 ILE A N 1
ATOM 589 C CA . ILE A 1 79 ? -8.443 3.504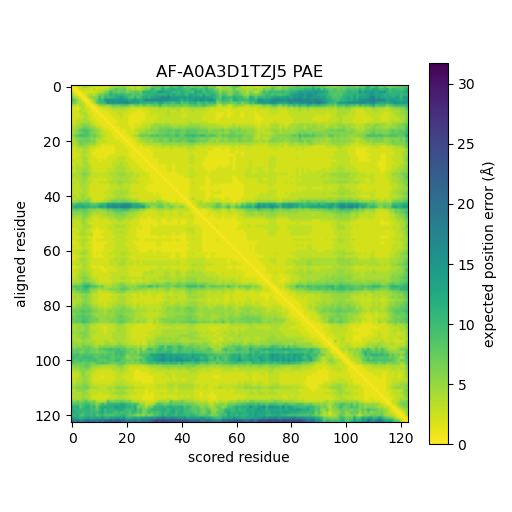 -8.852 1.00 93.25 79 ILE A CA 1
ATOM 590 C C . ILE A 1 79 ? -9.194 4.748 -9.299 1.00 93.25 79 ILE A C 1
ATOM 592 O O . ILE A 1 79 ? -9.333 4.988 -10.497 1.00 93.25 79 ILE A O 1
ATOM 596 N N . GLU A 1 80 ? -9.685 5.509 -8.332 1.00 92.56 80 GLU A N 1
ATOM 597 C CA . GLU A 1 80 ? -10.540 6.667 -8.561 1.00 92.56 80 GLU A CA 1
ATOM 598 C C . GLU A 1 80 ? -9.941 7.882 -7.857 1.00 92.56 80 GLU A C 1
ATOM 600 O O . GLU A 1 80 ? -9.345 7.755 -6.787 1.00 92.56 80 GLU A O 1
ATOM 605 N N . ASP A 1 81 ? -10.074 9.046 -8.491 1.00 93.38 81 ASP A N 1
ATOM 606 C CA . ASP A 1 81 ? -9.725 10.328 -7.890 1.00 93.38 81 ASP A CA 1
ATOM 607 C C . ASP A 1 81 ? -10.927 10.833 -7.085 1.00 93.38 81 ASP A C 1
ATOM 609 O O . ASP A 1 81 ? -11.937 11.260 -7.647 1.00 93.38 81 ASP A O 1
ATOM 613 N N . ASP A 1 82 ? -10.819 10.753 -5.762 1.00 92.75 82 ASP A N 1
ATOM 614 C CA . ASP A 1 82 ? -11.824 11.222 -4.811 1.00 92.75 82 ASP A CA 1
ATOM 615 C C . ASP A 1 82 ? -11.661 12.709 -4.452 1.00 92.75 82 ASP A C 1
ATOM 617 O O . ASP A 1 82 ? -12.325 13.194 -3.535 1.00 92.75 82 ASP A O 1
ATOM 621 N N . GLN A 1 83 ? -10.808 13.443 -5.181 1.00 95.25 83 GLN A N 1
ATOM 622 C CA . GLN A 1 83 ? -10.434 14.833 -4.906 1.00 95.25 83 GLN A CA 1
ATOM 623 C C . GLN A 1 83 ? -9.774 15.018 -3.531 1.00 95.25 83 GLN A C 1
ATOM 625 O O . GLN A 1 83 ? -9.806 16.111 -2.961 1.00 95.25 83 GLN A O 1
ATOM 630 N N . PHE A 1 84 ? -9.179 13.961 -2.971 1.00 92.12 84 PHE A N 1
ATOM 631 C CA . PHE A 1 84 ? -8.475 14.050 -1.703 1.00 92.12 84 PHE A CA 1
ATOM 632 C C . PHE A 1 84 ? -7.245 14.961 -1.806 1.00 92.12 84 PHE A C 1
ATOM 634 O O . PHE A 1 84 ? -6.314 14.721 -2.580 1.00 92.12 84 PHE A O 1
ATOM 641 N N . GLU A 1 85 ? -7.204 15.991 -0.962 1.00 94.12 85 GLU A N 1
ATOM 642 C CA . GLU A 1 85 ? -6.034 16.853 -0.824 1.00 94.12 85 GLU A CA 1
ATOM 643 C C . GLU A 1 85 ? -4.927 16.123 -0.056 1.00 94.12 85 GLU A C 1
ATOM 645 O O . GLU A 1 85 ? -4.961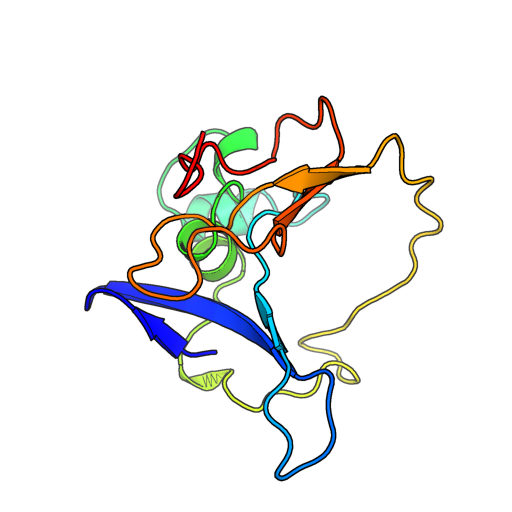 15.959 1.167 1.00 94.12 85 GLU A O 1
ATOM 650 N N . VAL A 1 86 ? -3.912 15.673 -0.793 1.00 92.94 86 VAL A N 1
ATOM 651 C CA . VAL A 1 86 ? -2.767 14.980 -0.208 1.00 92.94 86 VAL A CA 1
ATOM 652 C C . VAL A 1 86 ? -1.916 15.971 0.591 1.00 92.94 86 VAL A C 1
ATOM 654 O O . VAL A 1 86 ? -1.403 16.948 0.048 1.00 92.94 86 VAL A O 1
ATOM 657 N N .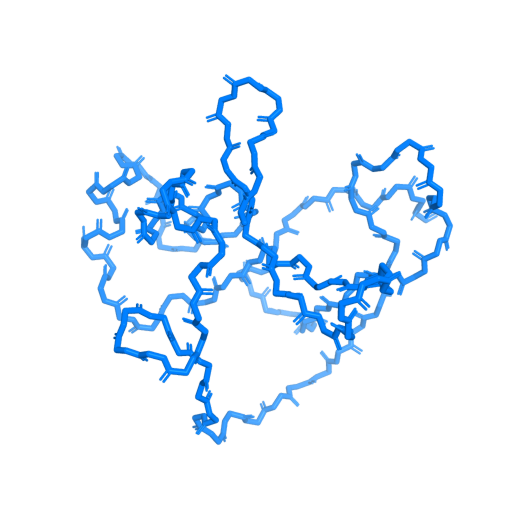 GL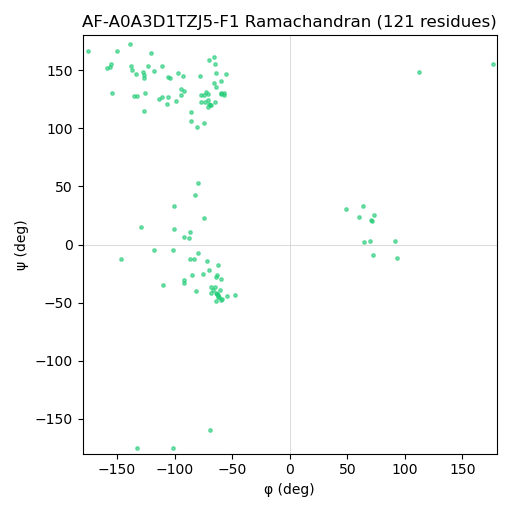Y A 1 87 ? -1.741 15.696 1.887 1.00 92.56 87 GLY A N 1
ATOM 658 C CA . GLY A 1 87 ? -0.816 16.435 2.750 1.00 92.56 87 GLY A CA 1
ATOM 659 C C . GLY A 1 87 ? 0.662 16.185 2.416 1.00 92.56 87 GLY A C 1
ATOM 660 O O . GLY A 1 87 ? 1.021 15.719 1.337 1.00 92.56 87 GLY A O 1
ATOM 661 N N . GLU A 1 88 ? 1.555 16.456 3.370 1.00 97.12 88 GLU A N 1
ATOM 662 C CA . GLU A 1 88 ? 2.993 16.227 3.178 1.00 97.12 88 GLU A CA 1
ATOM 663 C C . GLU A 1 88 ? 3.296 14.744 2.888 1.00 97.12 88 GLU A C 1
ATOM 665 O O . GLU A 1 88 ? 2.885 13.851 3.635 1.00 97.12 88 GLU A O 1
ATOM 670 N N . VAL A 1 89 ? 4.052 14.479 1.818 1.00 96.69 89 VAL A N 1
ATOM 671 C CA . VAL A 1 89 ? 4.520 13.138 1.444 1.00 96.69 89 VAL A CA 1
ATOM 672 C C . VAL A 1 89 ? 6.025 13.054 1.644 1.00 96.69 89 VAL A C 1
ATOM 674 O O . VAL A 1 89 ? 6.779 13.837 1.073 1.00 96.69 89 VAL A O 1
ATOM 677 N N . LEU A 1 90 ? 6.473 12.047 2.394 1.00 95.44 90 LEU A N 1
ATOM 678 C CA . LEU A 1 90 ? 7.892 11.733 2.540 1.00 95.44 90 LEU A CA 1
ATOM 679 C C . LEU A 1 90 ? 8.245 10.414 1.864 1.00 95.44 90 LEU A C 1
ATOM 681 O O . LEU A 1 90 ? 7.432 9.492 1.744 1.00 95.44 90 LEU A O 1
ATOM 685 N N . SER A 1 91 ? 9.509 10.319 1.460 1.00 95.25 91 SER A N 1
ATOM 686 C CA . SER A 1 91 ? 10.113 9.091 0.962 1.00 95.25 91 SER A CA 1
ATOM 687 C C . SER A 1 91 ? 11.052 8.480 1.998 1.00 95.25 91 SER A C 1
ATOM 689 O O . SER A 1 91 ? 11.775 9.186 2.694 1.00 95.25 91 SER A O 1
ATOM 691 N N . SER A 1 92 ? 11.091 7.155 2.066 1.00 93.19 92 SER A N 1
ATOM 692 C CA . SER A 1 92 ? 12.023 6.390 2.898 1.00 93.19 92 SER A CA 1
ATOM 693 C C . SER A 1 92 ? 12.539 5.179 2.137 1.00 93.19 92 SER A C 1
ATOM 695 O O . SER A 1 92 ? 12.042 4.837 1.059 1.00 93.19 92 SER A O 1
ATOM 697 N N . THR A 1 93 ? 13.507 4.479 2.721 1.00 92.81 93 THR A N 1
ATOM 698 C CA . THR A 1 93 ? 13.883 3.170 2.203 1.00 92.81 93 THR A CA 1
ATOM 699 C C . THR A 1 93 ? 12.733 2.173 2.331 1.00 92.81 93 THR A C 1
ATOM 701 O O . THR A 1 93 ? 11.895 2.219 3.241 1.00 92.81 93 THR A O 1
ATOM 704 N N . ARG A 1 94 ? 12.663 1.246 1.377 1.00 89.88 94 ARG A N 1
ATOM 705 C CA . ARG A 1 94 ? 11.639 0.196 1.380 1.00 89.88 94 ARG A CA 1
ATOM 706 C C . ARG A 1 94 ? 11.825 -0.733 2.585 1.00 89.88 94 ARG A C 1
ATOM 708 O O . ARG A 1 94 ? 12.917 -0.871 3.128 1.00 89.88 94 ARG A O 1
ATOM 715 N N . VAL A 1 95 ? 10.746 -1.384 3.008 1.00 85.69 95 VAL A N 1
ATOM 716 C CA . VAL A 1 95 ? 10.713 -2.262 4.192 1.00 85.69 95 VAL A CA 1
ATOM 717 C C . VAL A 1 95 ? 10.950 -3.711 3.778 1.00 85.69 95 VAL A C 1
ATOM 719 O O . VAL A 1 95 ? 10.277 -4.191 2.868 1.00 85.69 95 VAL A O 1
ATOM 722 N N . GLY A 1 96 ? 11.820 -4.419 4.503 1.00 81.62 96 GLY A N 1
ATOM 723 C CA . GLY A 1 96 ? 11.983 -5.871 4.370 1.00 81.62 96 GLY A CA 1
ATOM 724 C C . GLY A 1 96 ? 12.708 -6.320 3.100 1.00 81.62 96 GLY A C 1
ATOM 725 O O . GLY A 1 96 ? 12.488 -7.439 2.646 1.00 81.62 96 GLY A O 1
ATOM 726 N N . LEU A 1 97 ? 13.549 -5.463 2.510 1.00 80.81 97 LEU A N 1
ATOM 727 C CA . LEU A 1 97 ? 14.328 -5.822 1.328 1.00 80.81 97 LEU A CA 1
ATOM 728 C C . LEU A 1 97 ? 15.707 -6.356 1.694 1.00 80.81 97 LEU A C 1
ATOM 730 O O . LEU A 1 97 ? 16.360 -5.872 2.615 1.00 80.81 97 LEU A O 1
ATOM 734 N N . THR A 1 98 ? 16.182 -7.315 0.905 1.00 77.44 98 THR A N 1
ATOM 735 C CA . THR A 1 98 ? 17.572 -7.786 0.921 1.00 77.44 98 THR A CA 1
ATOM 736 C C . THR A 1 98 ? 18.441 -7.028 -0.087 1.00 77.44 98 THR A C 1
ATOM 738 O O . THR A 1 98 ? 19.589 -6.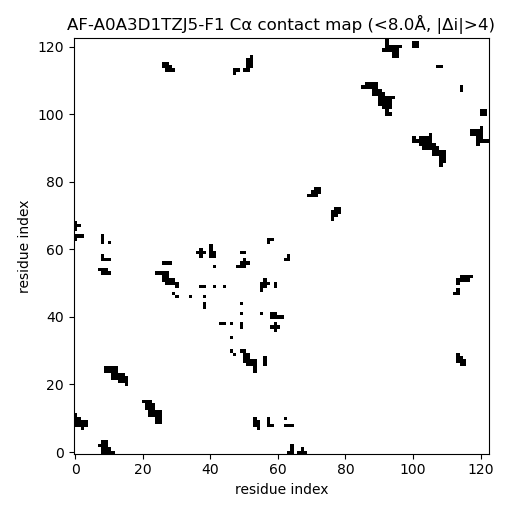728 0.228 1.00 77.44 98 THR A O 1
ATOM 741 N N . ASN A 1 99 ? 17.872 -6.618 -1.227 1.00 77.62 99 ASN A N 1
ATOM 742 C CA . ASN A 1 99 ? 18.542 -5.880 -2.303 1.00 77.62 99 ASN A CA 1
ATOM 743 C C . ASN A 1 99 ? 17.918 -4.491 -2.520 1.00 77.62 99 ASN A C 1
ATOM 745 O O . ASN A 1 99 ? 16.722 -4.299 -2.305 1.00 77.62 99 ASN A O 1
ATOM 749 N N . GLY A 1 100 ? 18.717 -3.510 -2.959 1.00 78.25 100 GLY A N 1
ATOM 750 C CA . GLY A 1 100 ? 18.239 -2.139 -3.204 1.00 78.25 100 GLY A CA 1
ATOM 751 C C . GLY A 1 100 ? 17.744 -1.428 -1.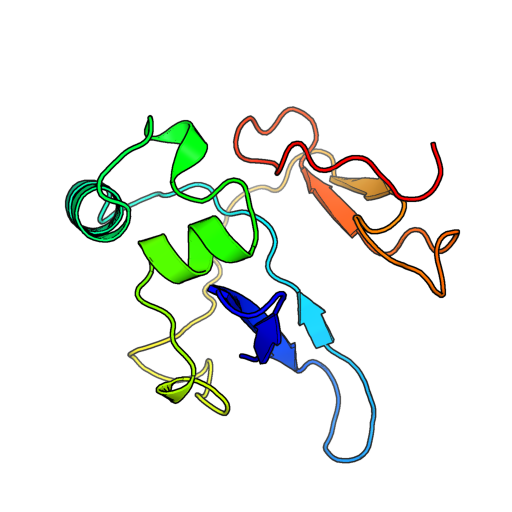938 1.00 78.25 100 GLY A C 1
ATOM 752 O O . GLY A 1 100 ? 16.783 -0.655 -2.003 1.00 78.25 100 GLY A O 1
ATOM 753 N N . LYS A 1 101 ? 18.371 -1.738 -0.791 1.00 82.50 101 LYS A N 1
ATOM 754 C CA . LYS A 1 101 ? 17.992 -1.278 0.556 1.00 82.50 101 LYS A CA 1
ATOM 755 C C . LYS A 1 101 ? 18.117 0.231 0.752 1.00 82.50 101 LYS A C 1
ATOM 757 O O . LYS A 1 101 ? 17.386 0.766 1.567 1.00 82.50 101 LYS A O 1
ATOM 762 N N . SER A 1 102 ? 19.019 0.897 0.035 1.00 86.75 102 SER A N 1
ATOM 763 C CA . SER A 1 102 ? 19.285 2.336 0.171 1.00 86.75 102 SER A CA 1
ATOM 764 C C . SER A 1 102 ? 18.375 3.219 -0.684 1.00 86.75 102 SER A C 1
ATOM 766 O O . SER A 1 102 ? 18.349 4.429 -0.489 1.00 86.75 102 SER A O 1
ATOM 768 N N . LEU A 1 103 ? 17.625 2.642 -1.628 1.00 89.44 103 LEU A N 1
ATOM 769 C CA . LEU A 1 103 ? 16.803 3.426 -2.547 1.00 89.44 103 LEU A CA 1
ATOM 770 C C . LEU A 1 103 ? 15.548 3.964 -1.830 1.00 89.44 103 LEU A C 1
ATOM 772 O O . LEU A 1 103 ? 14.807 3.155 -1.249 1.00 89.44 103 LEU A O 1
ATOM 776 N N . PRO A 1 104 ? 15.259 5.281 -1.905 1.00 92.75 104 PRO A N 1
ATOM 777 C CA . PRO A 1 104 ? 14.134 5.922 -1.220 1.00 92.75 104 PRO A CA 1
ATOM 778 C C . PRO A 1 104 ? 12.802 5.704 -1.963 1.00 92.75 104 PRO A C 1
ATOM 780 O O . PRO A 1 104 ? 12.083 6.634 -2.299 1.00 92.75 104 PRO A O 1
ATOM 783 N N . LEU A 1 105 ? 12.470 4.445 -2.252 1.00 94.06 105 LEU A N 1
ATOM 784 C CA . LEU A 1 105 ? 11.325 4.053 -3.085 1.00 94.06 105 LEU A CA 1
ATOM 785 C C . LEU A 1 105 ? 10.115 3.600 -2.255 1.00 94.06 105 LEU A C 1
ATOM 787 O O . LEU A 1 105 ? 9.392 2.675 -2.629 1.00 94.06 105 LEU A O 1
ATOM 791 N N . ARG A 1 106 ? 9.922 4.196 -1.077 1.00 95.25 106 ARG A N 1
ATOM 792 C CA . ARG A 1 106 ? 8.703 4.053 -0.274 1.00 95.25 106 ARG A CA 1
ATOM 793 C C . ARG A 1 106 ? 8.168 5.437 0.049 1.00 95.25 106 ARG A C 1
ATOM 795 O O . ARG A 1 106 ? 8.782 6.136 0.847 1.00 95.25 106 ARG A O 1
ATOM 802 N N . PHE A 1 107 ? 6.991 5.746 -0.473 1.00 96.19 107 PHE A N 1
ATOM 803 C CA . PHE A 1 107 ? 6.290 7.011 -0.268 1.00 96.19 107 PHE A CA 1
ATOM 804 C C . PHE A 1 107 ? 5.141 6.828 0.731 1.00 96.19 107 PHE A C 1
ATOM 806 O O . PHE A 1 107 ? 4.531 5.754 0.778 1.00 96.19 107 PHE A O 1
ATOM 813 N N . TYR A 1 108 ? 4.891 7.827 1.576 1.00 96.19 108 TYR A N 1
ATOM 814 C CA . TYR A 1 108 ? 3.799 7.819 2.554 1.00 96.19 108 TYR A CA 1
ATOM 815 C C . TYR A 1 108 ? 3.424 9.240 2.993 1.00 96.19 108 TYR A C 1
ATOM 817 O O . TYR A 1 108 ? 4.274 10.126 3.016 1.00 96.19 108 TYR A O 1
ATOM 825 N N . ILE A 1 109 ? 2.162 9.422 3.389 1.00 96.31 109 ILE A N 1
ATOM 826 C CA . ILE A 1 109 ? 1.644 10.682 3.937 1.00 96.31 109 ILE A CA 1
ATOM 827 C C . ILE A 1 109 ? 2.111 10.830 5.391 1.00 96.31 109 ILE A C 1
ATOM 829 O O . ILE A 1 109 ? 1.950 9.911 6.202 1.00 96.31 109 ILE A O 1
ATOM 833 N N . VAL A 1 110 ? 2.705 11.973 5.725 1.00 94.69 110 VAL A N 1
ATOM 834 C CA . VAL A 1 110 ? 3.194 12.291 7.072 1.00 94.69 110 VAL A CA 1
ATOM 835 C C . VAL A 1 110 ? 2.029 12.395 8.049 1.00 94.69 110 VAL A C 1
ATOM 837 O O . VAL A 1 110 ? 0.967 12.916 7.729 1.00 94.69 110 VAL A O 1
ATOM 840 N N . GLY A 1 111 ? 2.211 11.854 9.255 1.00 92.94 111 GLY A N 1
ATOM 841 C CA . GLY A 1 111 ? 1.199 11.906 10.313 1.00 92.94 111 GLY A CA 1
ATOM 842 C C . GLY A 1 111 ? -0.023 11.008 10.090 1.00 92.94 111 GLY A C 1
ATOM 843 O O . GLY A 1 111 ? -0.791 10.821 11.031 1.00 92.94 111 GLY A O 1
ATOM 844 N N . ASN A 1 112 ? -0.192 10.394 8.912 1.00 94.56 112 ASN A N 1
ATOM 845 C CA . ASN A 1 112 ? -1.333 9.520 8.662 1.00 94.56 112 ASN A CA 1
ATOM 846 C C . ASN A 1 112 ? -1.220 8.228 9.514 1.00 94.56 112 ASN A C 1
ATOM 848 O O . ASN A 1 112 ? -0.256 7.461 9.368 1.00 94.56 112 ASN A O 1
ATOM 852 N N . PRO A 1 113 ? -2.196 7.945 10.401 1.00 94.25 113 PRO A N 1
ATOM 853 C CA . PRO A 1 113 ? -2.098 6.855 11.371 1.00 94.25 113 PRO A CA 1
ATOM 854 C C . PRO A 1 113 ? -2.228 5.458 10.741 1.00 94.25 113 PRO A C 1
ATOM 856 O O . PRO A 1 113 ? -1.881 4.461 11.382 1.00 94.25 113 PRO A O 1
ATOM 859 N N . TYR A 1 114 ? -2.691 5.367 9.491 1.00 95.44 114 TYR A N 1
ATOM 860 C CA . TYR A 1 114 ? -2.837 4.114 8.751 1.00 95.44 114 TYR A CA 1
ATOM 861 C C . TYR A 1 114 ? -1.534 3.661 8.083 1.00 95.44 114 TYR A C 1
ATOM 863 O O . TYR A 1 114 ? -1.427 2.503 7.666 1.00 95.44 114 TYR A O 1
ATOM 871 N N . VAL A 1 115 ? -0.508 4.520 8.019 1.00 93.94 115 VAL A N 1
ATOM 872 C CA . VAL A 1 115 ? 0.798 4.163 7.453 1.00 93.94 115 VAL A CA 1
ATOM 873 C C . VAL A 1 115 ? 1.380 2.946 8.178 1.00 93.94 115 VAL A C 1
ATOM 875 O O . VAL A 1 115 ? 1.498 2.894 9.403 1.00 93.94 115 VAL A O 1
ATOM 878 N N . SER A 1 116 ? 1.789 1.934 7.405 1.00 88.75 116 SER A N 1
ATOM 879 C CA . SER A 1 116 ? 2.347 0.701 7.966 1.00 88.75 116 SER A CA 1
ATOM 880 C C . SER A 1 116 ? 3.601 0.986 8.805 1.00 88.75 116 SER A C 1
ATOM 882 O O . SER A 1 116 ? 4.554 1.574 8.288 1.00 88.75 116 SER A O 1
ATOM 884 N N . LYS A 1 117 ? 3.665 0.461 10.035 1.00 84.69 117 LYS A N 1
ATOM 885 C CA . LYS A 1 117 ? 4.796 0.618 10.981 1.00 84.69 117 LYS A CA 1
ATOM 886 C C . LYS A 1 117 ? 6.046 -0.215 10.637 1.00 84.69 117 LYS A C 1
ATOM 888 O O . LYS A 1 117 ? 6.829 -0.570 11.514 1.00 84.69 117 LYS A O 1
ATOM 893 N N . GLY A 1 118 ? 6.209 -0.603 9.373 1.00 76.88 118 GLY A N 1
ATOM 894 C CA . GLY A 1 118 ? 7.350 -1.404 8.934 1.00 76.88 118 GLY A CA 1
ATOM 895 C C . GLY A 1 118 ? 8.660 -0.636 9.101 1.00 76.88 118 GLY A C 1
ATOM 896 O O . GLY A 1 118 ? 8.723 0.538 8.743 1.00 76.88 118 GLY A O 1
ATOM 897 N N . ARG A 1 119 ? 9.699 -1.298 9.622 1.00 77.25 119 ARG A N 1
ATOM 898 C CA . ARG A 1 119 ? 11.027 -0.689 9.774 1.00 77.25 119 ARG A CA 1
ATOM 899 C C . ARG A 1 119 ? 11.680 -0.506 8.394 1.00 77.25 119 ARG A C 1
ATOM 901 O O . ARG A 1 119 ? 11.770 -1.496 7.660 1.00 77.25 119 ARG A O 1
ATOM 908 N N . PRO A 1 120 ? 12.102 0.716 8.023 1.00 78.56 120 PRO A N 1
ATOM 909 C CA . PRO A 1 120 ? 12.885 0.946 6.810 1.00 78.56 120 PRO A CA 1
ATOM 910 C C . PRO A 1 120 ? 14.148 0.070 6.794 1.00 78.56 120 PRO A C 1
ATOM 912 O O . PRO A 1 120 ? 14.699 -0.239 7.850 1.00 78.56 120 PRO A O 1
ATOM 915 N N . SER A 1 121 ? 14.586 -0.372 5.611 1.00 78.94 121 SER A N 1
ATOM 916 C CA . SER A 1 121 ? 15.758 -1.264 5.488 1.00 78.94 121 SER A CA 1
ATOM 917 C C . SER A 1 121 ? 17.081 -0.560 5.803 1.00 78.94 121 SER A C 1
ATOM 919 O O . SER A 1 121 ? 18.058 -1.225 6.140 1.00 78.94 121 SER A O 1
ATOM 921 N N . VAL A 1 122 ? 17.102 0.767 5.689 1.00 71.44 122 VAL A N 1
ATOM 922 C CA . VAL A 1 122 ? 18.163 1.657 6.170 1.00 71.44 122 VAL A CA 1
ATOM 923 C C . VAL A 1 122 ? 17.472 2.825 6.868 1.00 71.44 122 VAL A C 1
ATOM 925 O O . VAL A 1 122 ? 16.531 3.395 6.304 1.00 71.44 122 VAL A O 1
ATOM 928 N N . SER A 1 123 ? 17.896 3.098 8.101 1.00 58.12 123 SER A N 1
ATOM 929 C CA . SER A 1 123 ? 17.435 4.197 8.956 1.00 58.12 123 SER A CA 1
ATOM 930 C C . SER A 1 123 ? 18.328 5.413 8.813 1.00 58.12 123 SER A C 1
ATOM 932 O O . SER A 1 123 ? 19.559 5.191 8.886 1.00 58.12 123 SER A O 1
#

Radius of gyration: 14.88 Å; Cα contacts (8 Å, |Δi|>4): 192; chains: 1; bounding box: 37×36×37 Å

Nearest PDB structures (foldseek):
  1f4r-assembly1_A  TM=7.604E-01  e=3.379E-08  Homo sapiens
  3uby-assembly1_B-1  TM=8.847E-01  e=6.711E-07  Homo sapiens
  1ewn-assembly1_A  TM=7.530E-01  e=5.970E-08  Homo sapiens
  1bnk-assembly1_A  TM=7.700E-01  e=1.133E-07  Homo sapiens

Mean predicted aligned error: 4.47 Å

Secondary structure (DSSP, 8-state):
-EEETTTEEE-EEE-S-TTS--EEE-------S-HHHHHHHHSS--GGGSSSSHHHHHHHHT--GGGTT--SBSSSSB----------EEEEPPBS-SSSTT---EEEETT-TTS--PPBS--

Foldseek 3Di:
DDDPPPDFDWDWAADDDPPDDDIHTQFFDQDPDPQVQLCVQQVDDDSLQCGQGRRSVCSSLVNDPVCVVPDCVDPSHHDDCPVDDQADKDFAADAPDPPPQHDRRDIDGPPDSSHHPGDRSPD

Solvent-accessible surface area (backbone atoms only — not comparable to full-atom values): 7440 Å² total; per-residue (Å²): 62,49,79,44,94,92,79,37,35,37,45,53,48,75,76,49,59,94,94,50,96,45,65,49,73,55,42,51,46,78,85,88,67,64,58,70,57,22,39,62,59,51,74,55,70,57,81,64,54,41,17,30,23,32,44,37,33,20,41,28,72,65,53,48,74,84,54,40,83,64,59,57,88,47,92,90,36,66,80,79,87,84,79,74,84,78,69,62,71,48,67,35,25,35,60,85,50,91,68,76,30,81,45,60,78,31,77,47,57,65,90,48,80,26,58,43,87,66,64,47,51,50,129